Protein AF-A0A935BMQ5-F1 (afdb_monomer_lite)

pLDDT: mean 93.16, std 11.33, range [54.66, 98.69]

Sequence (53 aa):
MVHVTPDDPPTLLIHGDKDELVPISNSQVIYEAFQKNKVKTNFVTIPGPWLPE

Structure (mmCIF, N/CA/C/O backbone):
data_AF-A0A935BMQ5-F1
#
_entry.id   AF-A0A935BMQ5-F1
#
loop_
_atom_site.group_PDB
_atom_site.id
_atom_site.type_symbol
_atom_site.label_atom_id
_atom_site.label_alt_id
_atom_site.label_comp_id
_atom_site.label_asym_id
_atom_site.label_entity_id
_atom_site.label_seq_id
_atom_site.pdbx_PDB_ins_code
_atom_site.Cartn_x
_atom_site.Cartn_y
_atom_site.Cartn_z
_atom_site.occupancy
_atom_site.B_iso_or_equiv
_atom_site.auth_seq_id
_atom_site.auth_comp_id
_atom_site.au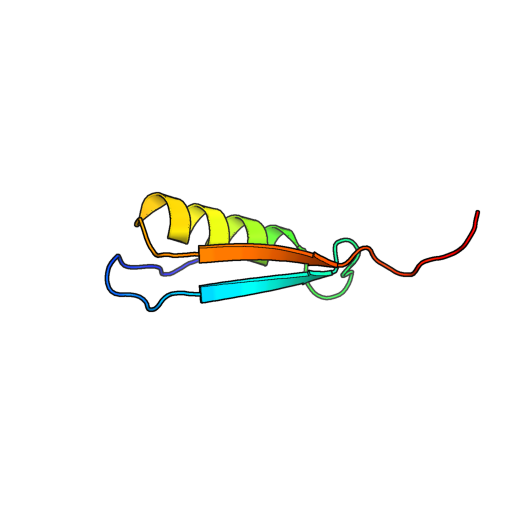th_asym_id
_atom_site.auth_atom_id
_atom_site.pdbx_PDB_model_num
ATOM 1 N N . MET A 1 1 ? -11.781 0.572 -6.987 1.00 73.44 1 MET A N 1
ATOM 2 C CA . MET A 1 1 ? -12.530 0.756 -5.723 1.00 73.44 1 MET A CA 1
ATOM 3 C C . MET A 1 1 ? -11.817 -0.068 -4.663 1.00 73.44 1 MET A C 1
ATOM 5 O O . MET A 1 1 ? -11.417 -1.177 -4.990 1.00 73.44 1 MET A O 1
ATOM 9 N N . VAL A 1 2 ? -11.585 0.479 -3.467 1.00 93.38 2 VAL A N 1
ATOM 10 C CA . VAL A 1 2 ? -10.982 -0.256 -2.339 1.00 93.38 2 VAL A CA 1
ATOM 11 C C . VAL A 1 2 ? -12.061 -0.581 -1.313 1.00 93.38 2 VAL A C 1
ATOM 13 O O . VAL A 1 2 ? -12.949 0.238 -1.080 1.00 93.38 2 VAL A O 1
ATOM 16 N N . HIS A 1 3 ? -11.989 -1.771 -0.725 1.00 95.88 3 HIS A N 1
ATOM 17 C CA . HIS A 1 3 ? -12.919 -2.246 0.296 1.00 95.88 3 HIS A CA 1
ATOM 18 C C . HIS A 1 3 ? -12.100 -2.602 1.530 1.00 95.88 3 HIS A C 1
ATOM 20 O O . HIS A 1 3 ? -11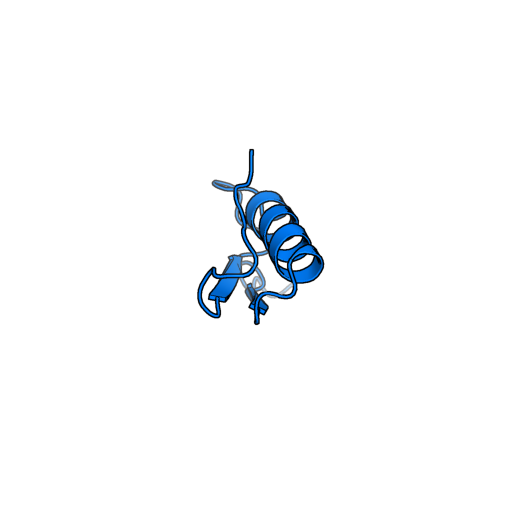.300 -3.528 1.474 1.00 95.88 3 HIS A O 1
ATOM 26 N N . VAL A 1 4 ? -12.255 -1.808 2.588 1.00 97.75 4 VAL A N 1
ATOM 27 C CA . VAL A 1 4 ? -11.546 -1.978 3.857 1.00 97.75 4 VAL A CA 1
ATOM 28 C C . VAL A 1 4 ? -12.533 -1.747 4.992 1.00 97.75 4 VAL A C 1
ATOM 30 O O . VAL A 1 4 ? -13.244 -0.733 4.981 1.00 97.75 4 VAL A O 1
ATOM 33 N N . THR A 1 5 ? -12.547 -2.648 5.968 1.00 98.00 5 THR A N 1
ATOM 34 C CA . THR A 1 5 ? -13.351 -2.554 7.192 1.00 98.00 5 THR A CA 1
ATOM 35 C C . THR A 1 5 ? -12.464 -2.657 8.441 1.00 98.00 5 THR A C 1
ATOM 37 O O . THR A 1 5 ? -11.342 -3.155 8.370 1.00 98.00 5 THR A O 1
ATOM 40 N N . PRO A 1 6 ? -12.902 -2.149 9.612 1.00 98.12 6 PRO A N 1
ATOM 41 C CA . PRO A 1 6 ? -12.068 -2.153 10.821 1.00 98.12 6 PRO A CA 1
ATOM 42 C C . PRO A 1 6 ? -11.696 -3.542 11.368 1.00 98.12 6 PRO A C 1
ATOM 44 O O . PRO A 1 6 ? -10.792 -3.637 12.195 1.00 98.12 6 PRO A O 1
ATOM 47 N N . ASP A 1 7 ? -12.407 -4.595 10.959 1.00 98.00 7 ASP A N 1
ATOM 48 C CA . ASP A 1 7 ? -12.166 -5.994 11.335 1.00 98.00 7 ASP A CA 1
ATOM 49 C C . ASP A 1 7 ? -11.199 -6.731 10.393 1.00 98.00 7 ASP A C 1
ATOM 51 O O . ASP A 1 7 ? -10.860 -7.887 10.656 1.00 98.00 7 ASP A O 1
ATOM 55 N N . ASP A 1 8 ? -10.706 -6.065 9.344 1.00 98.25 8 ASP A N 1
ATOM 56 C CA . ASP A 1 8 ? -9.667 -6.618 8.478 1.00 98.25 8 ASP A CA 1
ATOM 57 C C . ASP A 1 8 ? -8.383 -6.942 9.271 1.00 98.25 8 ASP A C 1
ATOM 59 O O . ASP A 1 8 ? -7.997 -6.218 10.201 1.00 98.25 8 ASP A O 1
ATOM 63 N N . PRO A 1 9 ? -7.672 -8.028 8.915 1.00 98.38 9 PRO A N 1
ATOM 64 C CA . PRO A 1 9 ? -6.484 -8.448 9.639 1.00 98.38 9 PRO A CA 1
ATOM 65 C C . PRO A 1 9 ? -5.319 -7.463 9.450 1.00 98.38 9 PRO A C 1
ATOM 67 O O . PRO A 1 9 ? -5.231 -6.761 8.435 1.00 98.38 9 PRO A O 1
ATOM 70 N N . PRO A 1 10 ? -4.348 -7.452 10.385 1.00 98.56 10 PRO A N 1
ATOM 71 C CA . PRO A 1 10 ? -3.124 -6.694 10.203 1.00 98.56 10 PRO A CA 1
ATOM 72 C C . PRO A 1 10 ? -2.439 -7.032 8.875 1.00 98.56 10 PRO A C 1
ATOM 74 O O . PRO A 1 10 ? -2.169 -8.199 8.598 1.00 98.56 10 PRO A O 1
ATOM 77 N N . THR A 1 11 ? -2.136 -6.013 8.072 1.00 98.2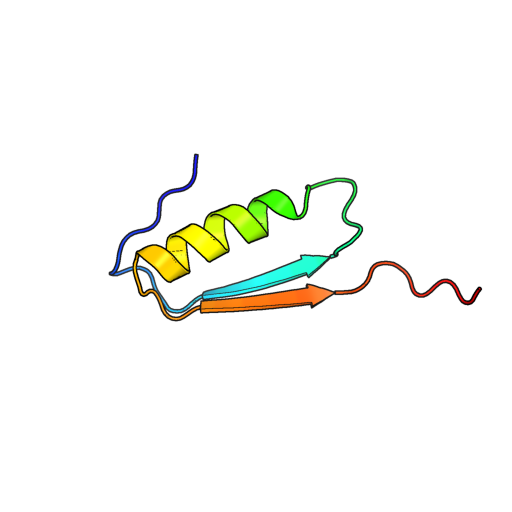5 11 THR A N 1
ATOM 78 C CA . THR A 1 11 ? -1.657 -6.189 6.693 1.00 98.25 11 THR A CA 1
ATOM 79 C C . THR A 1 11 ? -0.309 -5.500 6.479 1.00 98.25 11 THR A C 1
ATOM 81 O O . THR A 1 11 ? -0.112 -4.341 6.846 1.00 98.25 11 THR A O 1
ATOM 84 N N . LEU A 1 12 ? 0.637 -6.208 5.863 1.00 98.62 12 LEU A N 1
ATOM 85 C CA . LEU A 1 12 ? 1.894 -5.641 5.376 1.00 98.62 12 LEU A CA 1
ATOM 86 C C . LEU A 1 12 ? 1.797 -5.464 3.859 1.00 98.62 12 LEU A C 1
ATOM 88 O O . LEU A 1 12 ? 1.613 -6.441 3.137 1.00 98.62 12 LEU A O 1
ATOM 92 N N . LEU A 1 13 ? 1.939 -4.229 3.386 1.00 98.44 13 LEU A N 1
ATOM 93 C CA . LEU A 1 13 ? 2.013 -3.903 1.966 1.00 98.44 13 LEU A CA 1
ATOM 94 C C . LEU A 1 13 ? 3.479 -3.776 1.551 1.00 98.44 13 LEU A C 1
ATOM 96 O O . LEU A 1 13 ? 4.263 -3.120 2.238 1.00 98.44 13 LEU A O 1
ATOM 100 N N . ILE A 1 14 ? 3.836 -4.380 0.420 1.00 98.00 14 ILE A N 1
ATOM 101 C CA . ILE A 1 14 ? 5.161 -4.271 -0.197 1.00 98.00 14 ILE A CA 1
ATOM 102 C C . ILE A 1 14 ? 4.951 -3.985 -1.683 1.00 98.00 14 ILE A C 1
ATOM 104 O O . ILE A 1 14 ? 4.211 -4.718 -2.335 1.00 98.00 14 ILE A O 1
ATOM 108 N N . HIS A 1 15 ? 5.554 -2.917 -2.206 1.00 97.69 15 HIS A N 1
ATOM 109 C CA . HIS A 1 15 ? 5.369 -2.500 -3.601 1.00 97.69 15 HIS A CA 1
ATOM 110 C C . HIS A 1 15 ? 6.655 -1.869 -4.164 1.00 97.69 15 HIS A C 1
ATOM 112 O O . HIS A 1 15 ? 7.340 -1.139 -3.448 1.00 97.69 15 HIS A O 1
ATOM 118 N N . GLY A 1 16 ? 6.995 -2.134 -5.430 1.00 96.19 16 GLY A N 1
ATOM 119 C CA . GLY A 1 16 ? 8.147 -1.514 -6.097 1.00 96.19 16 GLY A CA 1
ATOM 120 C C . GLY A 1 16 ? 7.857 -0.078 -6.545 1.00 96.19 16 GLY A C 1
ATOM 121 O O . GLY A 1 16 ? 6.912 0.149 -7.288 1.00 96.19 16 GLY A O 1
ATOM 122 N N . ASP A 1 17 ? 8.653 0.912 -6.147 1.00 95.00 17 ASP A N 1
ATOM 123 C CA . ASP A 1 17 ? 8.351 2.324 -6.463 1.00 95.00 17 ASP A CA 1
ATOM 124 C C . ASP A 1 17 ? 8.426 2.685 -7.960 1.00 95.00 17 ASP A C 1
ATOM 126 O O . ASP A 1 17 ? 7.859 3.696 -8.373 1.00 95.00 17 ASP A O 1
ATOM 130 N N . LYS A 1 18 ? 9.060 1.826 -8.768 1.00 94.50 18 LYS A N 1
ATOM 131 C CA . LYS A 1 18 ? 9.112 1.886 -10.238 1.00 94.50 18 LYS A CA 1
ATOM 132 C C . LYS A 1 18 ? 8.376 0.719 -10.910 1.00 94.50 18 LYS A C 1
ATOM 134 O O . LYS A 1 18 ? 8.793 0.271 -11.973 1.00 94.50 18 LYS A O 1
ATOM 139 N N . ASP A 1 19 ? 7.332 0.170 -10.290 1.00 94.12 19 ASP A N 1
ATOM 140 C CA . ASP A 1 19 ? 6.482 -0.821 -10.959 1.00 94.12 19 ASP A CA 1
ATOM 141 C C . ASP A 1 19 ? 5.694 -0.154 -12.105 1.00 94.12 19 ASP A C 1
ATOM 143 O O . ASP A 1 19 ? 4.785 0.651 -11.890 1.00 94.12 19 ASP A O 1
ATOM 147 N 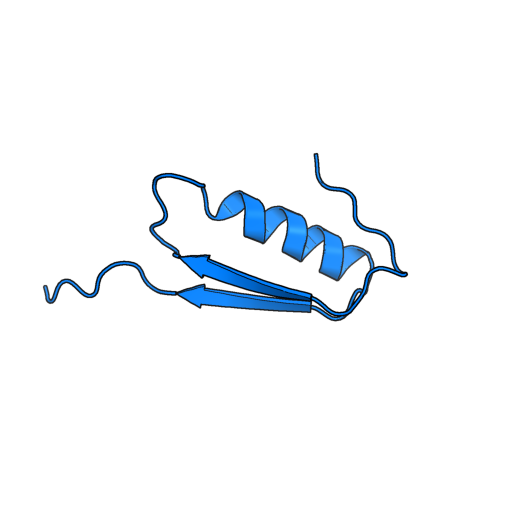N . GLU A 1 20 ? 6.089 -0.456 -13.344 1.00 93.75 20 GLU A N 1
ATOM 148 C CA . GLU A 1 20 ? 5.453 0.061 -14.563 1.00 93.75 20 GLU A CA 1
ATOM 149 C C . GLU A 1 20 ? 4.222 -0.760 -14.986 1.00 93.75 20 GLU A C 1
ATOM 151 O O . GLU A 1 20 ? 3.412 -0.286 -15.786 1.00 93.75 20 GLU A O 1
ATOM 156 N N . LEU A 1 21 ? 4.062 -1.983 -14.462 1.00 96.56 21 LEU A N 1
ATOM 157 C CA . LEU A 1 21 ? 2.938 -2.866 -14.786 1.00 96.56 21 LEU A CA 1
ATOM 158 C C . LEU A 1 21 ? 1.730 -2.572 -13.892 1.00 96.56 21 LEU A C 1
ATOM 160 O O . LEU A 1 21 ? 0.589 -2.577 -14.361 1.00 96.56 21 LEU A O 1
ATOM 164 N N . VAL A 1 22 ? 1.975 -2.317 -12.607 1.00 95.38 22 VAL A N 1
ATOM 165 C CA . VAL A 1 22 ? 0.949 -1.970 -11.626 1.00 95.38 22 VAL A CA 1
ATOM 166 C C . VAL A 1 22 ? 1.373 -0.696 -10.898 1.00 95.38 22 VAL A C 1
ATOM 168 O O . VAL A 1 22 ? 2.295 -0.743 -10.096 1.00 95.38 22 VAL A O 1
ATOM 171 N N . PRO A 1 23 ? 0.677 0.438 -11.091 1.00 95.75 23 PRO A N 1
ATOM 172 C CA . PRO A 1 23 ? 1.053 1.683 -10.432 1.00 95.75 23 PRO A CA 1
ATOM 173 C C . PRO A 1 23 ? 1.048 1.579 -8.900 1.00 95.75 23 PRO A C 1
ATOM 175 O O . PRO A 1 23 ? 0.071 1.115 -8.298 1.00 95.75 23 PRO A O 1
ATOM 178 N N . ILE A 1 24 ? 2.084 2.133 -8.261 1.00 97.19 24 ILE A N 1
ATOM 179 C CA . ILE A 1 24 ? 2.221 2.189 -6.793 1.00 97.19 24 ILE A CA 1
ATOM 180 C C . ILE A 1 24 ? 1.056 2.885 -6.081 1.00 97.19 24 ILE A C 1
ATOM 182 O O . ILE A 1 24 ? 0.775 2.605 -4.911 1.00 97.19 24 ILE A O 1
ATOM 186 N N . SER A 1 25 ? 0.315 3.735 -6.795 1.00 97.06 25 SER A N 1
ATOM 187 C CA . SER A 1 25 ? -0.898 4.374 -6.287 1.00 97.06 25 SER A CA 1
ATOM 188 C C . SER A 1 25 ? -1.946 3.368 -5.805 1.00 97.06 25 SER A C 1
ATOM 190 O O . SER A 1 25 ? -2.673 3.665 -4.860 1.00 97.06 25 SER A O 1
ATOM 192 N N . ASN A 1 26 ? -1.985 2.148 -6.351 1.00 97.12 26 ASN A N 1
ATOM 193 C CA . ASN A 1 26 ? -2.875 1.098 -5.849 1.00 97.12 26 ASN A CA 1
ATOM 194 C C . ASN A 1 26 ? -2.570 0.733 -4.388 1.00 97.12 26 ASN A C 1
ATOM 196 O O . ASN A 1 26 ? -3.489 0.633 -3.571 1.00 97.12 26 ASN A O 1
ATOM 200 N N . SER A 1 27 ? -1.288 0.576 -4.040 1.00 97.81 27 SER A N 1
ATOM 201 C CA . SER A 1 27 ? -0.868 0.301 -2.662 1.00 97.81 27 SER A CA 1
ATOM 202 C C . SER A 1 27 ? -1.027 1.525 -1.756 1.00 97.81 27 SER A C 1
ATOM 204 O O . SER A 1 27 ? -1.412 1.367 -0.601 1.00 97.81 27 SER A O 1
ATOM 206 N N . GLN A 1 28 ? -0.812 2.738 -2.273 1.00 98.19 28 GLN A N 1
ATOM 207 C CA . GLN A 1 28 ? -1.031 3.979 -1.516 1.00 98.19 28 GLN A CA 1
ATOM 208 C C . GLN A 1 28 ? -2.507 4.163 -1.135 1.00 98.19 28 GLN A C 1
ATOM 210 O O . GLN A 1 28 ? -2.817 4.382 0.034 1.00 98.19 28 GLN A O 1
ATOM 215 N N . VAL A 1 29 ? -3.428 3.988 -2.088 1.00 98.31 29 VAL A N 1
ATOM 216 C CA . VAL A 1 29 ? -4.872 4.171 -1.857 1.00 98.31 29 VAL A CA 1
ATOM 217 C C . VAL A 1 29 ? -5.412 3.168 -0.834 1.00 98.31 29 VAL A C 1
ATOM 219 O O . VAL A 1 29 ? -6.198 3.539 0.039 1.00 98.31 29 VAL A O 1
ATOM 222 N N . ILE A 1 30 ? -5.002 1.895 -0.902 1.00 98.25 30 ILE A N 1
ATOM 223 C CA . ILE A 1 30 ? -5.446 0.910 0.096 1.00 98.25 30 ILE A CA 1
ATOM 224 C C . ILE A 1 30 ? -4.769 1.129 1.456 1.00 98.25 30 ILE A C 1
ATOM 226 O O . ILE A 1 30 ? -5.421 0.958 2.485 1.00 98.25 30 ILE A O 1
ATOM 230 N N . TYR A 1 31 ? -3.509 1.578 1.487 1.00 98.56 31 TYR A N 1
ATOM 231 C CA . TYR A 1 31 ? -2.833 1.958 2.729 1.00 98.56 31 TYR A CA 1
ATOM 232 C C . TYR A 1 31 ? -3.579 3.090 3.446 1.00 98.56 31 TYR A C 1
ATOM 234 O O . TYR A 1 31 ? -3.897 2.959 4.625 1.00 98.56 31 TYR A O 1
ATOM 242 N N . GLU A 1 32 ? -3.952 4.157 2.735 1.00 98.50 32 GLU A N 1
ATOM 243 C CA . GLU A 1 32 ? -4.767 5.247 3.287 1.00 98.50 32 GLU A CA 1
ATOM 244 C C . GLU A 1 32 ? -6.120 4.750 3.819 1.00 98.50 32 GLU A C 1
ATOM 246 O O . GLU A 1 32 ? -6.563 5.164 4.895 1.00 98.50 32 GLU A O 1
ATOM 251 N N . ALA A 1 33 ? -6.766 3.819 3.108 1.00 98.38 33 ALA A N 1
ATOM 252 C CA . ALA A 1 33 ? -8.019 3.211 3.552 1.00 98.38 33 ALA A CA 1
ATOM 253 C C . ALA A 1 33 ? -7.849 2.375 4.835 1.00 98.38 33 ALA A C 1
ATOM 255 O O . ALA A 1 33 ? -8.696 2.461 5.732 1.00 98.38 33 ALA A O 1
ATOM 256 N N . PHE A 1 34 ? -6.752 1.620 4.966 1.00 98.62 34 PHE A N 1
ATOM 257 C CA . PHE A 1 34 ? -6.406 0.910 6.200 1.00 98.62 34 PHE A CA 1
ATOM 258 C C . PHE A 1 34 ? -6.147 1.868 7.364 1.00 98.62 34 PHE A C 1
ATOM 260 O O . PHE A 1 34 ? -6.707 1.672 8.445 1.00 98.62 34 PHE A O 1
ATOM 267 N N . GLN A 1 35 ? -5.377 2.938 7.139 1.00 98.44 35 GLN A N 1
ATOM 268 C CA . GLN A 1 35 ? -5.114 3.959 8.157 1.00 98.44 35 GLN A CA 1
ATOM 269 C C . GLN A 1 35 ? -6.418 4.618 8.634 1.00 98.44 35 GLN A C 1
ATOM 271 O O . GLN A 1 35 ? -6.658 4.732 9.838 1.00 98.44 35 GLN A O 1
ATOM 276 N N . LYS A 1 36 ? -7.315 4.973 7.703 1.00 98.31 36 LYS A N 1
ATOM 277 C CA . LYS A 1 36 ? -8.628 5.562 8.015 1.00 98.31 36 LYS A CA 1
ATOM 278 C C . LYS A 1 36 ? -9.520 4.629 8.843 1.00 98.31 36 LYS A C 1
ATOM 280 O O . LYS A 1 36 ? -10.221 5.103 9.736 1.00 98.31 36 LYS A O 1
ATOM 285 N N . ASN A 1 37 ? -9.484 3.323 8.574 1.00 98.38 37 ASN A N 1
ATOM 286 C CA . ASN A 1 37 ? -10.239 2.307 9.319 1.00 98.38 37 ASN A CA 1
ATOM 287 C C . ASN A 1 37 ? -9.513 1.790 10.573 1.00 98.38 37 ASN A C 1
ATOM 289 O O . ASN A 1 37 ? -10.042 0.921 11.261 1.00 98.38 37 ASN A O 1
ATOM 293 N N . LYS A 1 38 ? -8.336 2.342 10.904 1.00 98.31 38 LYS A N 1
ATOM 294 C CA . LYS A 1 38 ? -7.511 1.945 12.058 1.00 98.31 38 LYS A CA 1
ATOM 295 C C . LYS A 1 38 ? -7.075 0.472 12.027 1.00 98.31 38 LYS A C 1
ATOM 297 O O . LYS A 1 38 ? -6.830 -0.122 13.076 1.00 98.31 38 LYS A O 1
ATOM 302 N N . VAL A 1 39 ? -6.929 -0.101 10.833 1.00 98.62 39 VAL A N 1
ATOM 303 C CA . VAL A 1 39 ? -6.379 -1.449 10.646 1.00 98.62 39 VAL A CA 1
ATOM 304 C C . VAL A 1 39 ? -4.861 -1.382 10.798 1.00 98.62 39 VAL A C 1
ATOM 306 O O . VAL A 1 39 ? -4.201 -0.551 10.166 1.00 98.62 39 VAL A O 1
ATOM 309 N N . LYS A 1 40 ? -4.282 -2.263 11.626 1.00 98.69 40 LYS A N 1
ATOM 310 C CA . LYS A 1 40 ? -2.826 -2.320 11.831 1.00 98.69 40 LYS A CA 1
ATOM 311 C C . LYS A 1 40 ? -2.140 -2.618 10.503 1.00 98.69 40 LYS A C 1
ATOM 313 O O . LYS A 1 40 ? -2.193 -3.737 10.008 1.00 98.69 40 LYS A O 1
ATOM 318 N N . THR A 1 41 ? -1.460 -1.629 9.952 1.00 98.69 41 THR A N 1
ATOM 319 C CA . THR A 1 41 ? -0.840 -1.756 8.639 1.00 98.69 41 THR A CA 1
ATOM 320 C C . THR A 1 41 ? 0.508 -1.081 8.573 1.00 98.69 41 THR A C 1
ATOM 322 O O . THR A 1 41 ? 0.772 -0.118 9.290 1.00 98.69 41 THR A O 1
ATOM 325 N N . ASN A 1 42 ? 1.364 -1.619 7.712 1.00 98.62 42 ASN A N 1
ATOM 326 C CA . ASN A 1 42 ? 2.633 -1.012 7.346 1.00 98.62 42 ASN 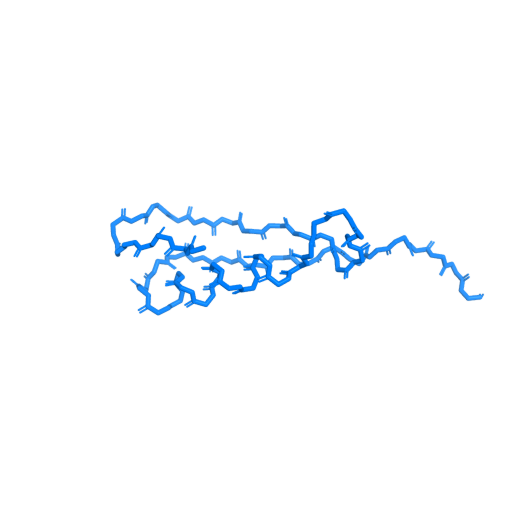A CA 1
ATOM 327 C C . ASN A 1 42 ? 2.800 -1.087 5.827 1.00 98.62 42 ASN A C 1
ATOM 329 O O . ASN A 1 42 ? 2.307 -2.032 5.205 1.00 98.62 42 ASN A O 1
ATOM 333 N N . PHE A 1 43 ? 3.499 -0.116 5.247 1.00 98.56 43 PHE A N 1
ATOM 334 C CA . PHE A 1 43 ? 3.758 -0.061 3.815 1.00 98.56 43 PHE A CA 1
ATOM 335 C C . PHE A 1 43 ? 5.248 0.143 3.552 1.00 98.56 43 PHE A C 1
ATOM 337 O O . PHE A 1 43 ? 5.831 1.147 3.952 1.00 98.56 43 PHE A O 1
ATOM 344 N N . VAL A 1 44 ? 5.858 -0.839 2.892 1.00 98.25 44 VAL A N 1
ATOM 345 C CA . VAL A 1 44 ? 7.268 -0.834 2.506 1.00 98.25 44 VAL A CA 1
ATOM 346 C C . VAL A 1 44 ? 7.364 -0.648 0.999 1.00 98.25 44 VAL A C 1
ATOM 348 O O . VAL A 1 44 ? 6.769 -1.405 0.229 1.00 98.25 44 VAL A O 1
ATOM 351 N N . THR A 1 45 ? 8.143 0.338 0.572 1.00 97.25 45 THR A N 1
ATOM 352 C CA . THR A 1 45 ? 8.496 0.509 -0.834 1.00 97.25 45 THR A CA 1
ATOM 353 C C . THR A 1 45 ? 9.848 -0.133 -1.113 1.00 97.25 45 THR A C 1
ATOM 355 O O . THR A 1 45 ? 10.782 -0.013 -0.318 1.00 97.25 45 THR A O 1
ATOM 358 N N . ILE A 1 46 ? 9.953 -0.839 -2.238 1.00 94.75 46 ILE A N 1
ATOM 359 C CA . ILE A 1 46 ? 11.229 -1.343 -2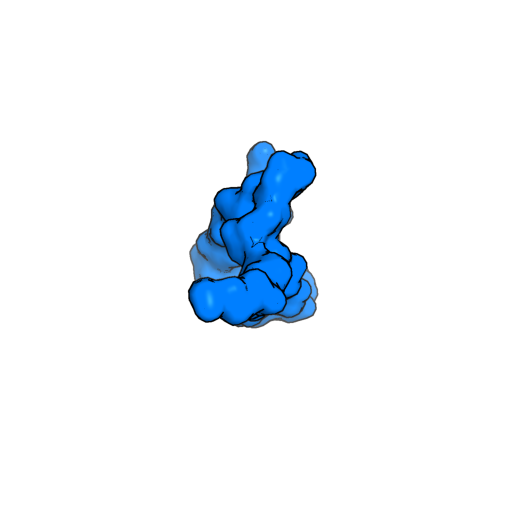.748 1.00 94.75 46 ILE A CA 1
ATOM 360 C C . ILE A 1 46 ? 11.672 -0.381 -3.851 1.00 94.75 46 ILE A C 1
ATOM 362 O O . ILE A 1 46 ? 10.949 -0.263 -4.842 1.00 94.75 46 ILE A O 1
ATOM 366 N N . PRO A 1 47 ? 12.819 0.304 -3.706 1.00 91.88 47 PRO A N 1
ATOM 367 C CA . PRO A 1 47 ? 13.374 1.098 -4.788 1.00 91.88 47 PRO A CA 1
ATOM 368 C C . PRO A 1 47 ? 13.541 0.231 -6.037 1.00 91.88 47 PRO A C 1
ATOM 370 O O . PRO A 1 47 ? 14.070 -0.881 -5.957 1.00 91.88 47 PRO A O 1
ATOM 373 N N . GLY A 1 48 ? 13.082 0.728 -7.184 1.00 83.94 48 GLY A N 1
ATOM 374 C CA . GLY A 1 48 ? 13.287 0.101 -8.483 1.00 83.94 48 GLY A CA 1
ATOM 375 C C . GLY A 1 48 ? 14.776 -0.077 -8.794 1.00 83.94 48 GLY A C 1
ATOM 376 O O . GLY A 1 48 ? 15.617 0.378 -8.017 1.00 83.94 48 GLY A O 1
ATOM 377 N N . PRO A 1 49 ? 15.121 -0.740 -9.915 1.00 73.88 49 PRO A N 1
ATOM 378 C CA . PRO A 1 49 ? 16.458 -1.276 -10.154 1.00 73.88 49 PRO A CA 1
ATOM 379 C C . PRO A 1 49 ? 17.542 -0.281 -9.748 1.00 73.88 49 PRO A C 1
ATOM 381 O O . PRO A 1 49 ? 17.532 0.874 -10.188 1.00 73.88 49 PRO A O 1
ATOM 384 N N . TRP A 1 50 ? 18.445 -0.746 -8.879 1.00 62.41 50 TRP A N 1
ATOM 385 C CA . TRP A 1 50 ? 19.683 -0.056 -8.550 1.00 62.41 50 TRP A CA 1
ATOM 386 C C . TRP A 1 50 ? 20.528 -0.054 -9.823 1.00 62.41 50 TRP A C 1
ATOM 388 O O . TRP A 1 50 ? 21.323 -0.956 -10.071 1.00 62.41 50 TRP A O 1
ATOM 398 N N . LEU A 1 51 ? 20.255 0.901 -10.704 1.00 57.16 51 LEU A N 1
ATOM 399 C CA . LEU A 1 51 ? 21.196 1.296 -11.729 1.00 57.16 51 LEU A CA 1
ATOM 400 C C . LEU A 1 51 ? 22.144 2.269 -11.025 1.00 57.16 51 LEU A C 1
ATOM 402 O O . LEU A 1 51 ? 21.660 3.293 -10.535 1.00 57.16 51 LEU A O 1
ATOM 406 N N . PRO A 1 52 ? 23.442 1.950 -10.883 1.00 56.91 52 PRO A N 1
ATOM 407 C CA . PRO A 1 52 ? 24.399 2.981 -10.516 1.00 56.91 52 PRO A CA 1
ATOM 408 C C . PRO A 1 52 ? 24.329 4.082 -11.580 1.00 56.91 52 PRO A C 1
ATOM 410 O O . PRO A 1 52 ? 24.232 3.768 -12.770 1.00 56.91 52 PRO A O 1
ATOM 413 N N . GLU A 1 53 ? 24.314 5.340 -11.135 1.00 54.66 53 GLU A N 1
ATOM 414 C CA . GLU A 1 53 ? 24.505 6.497 -12.020 1.00 54.66 53 GLU A CA 1
ATOM 415 C C . GLU A 1 53 ? 25.854 6.434 -12.747 1.00 54.66 53 GLU A C 1
ATOM 417 O O . GLU A 1 53 ? 26.848 5.984 -12.123 1.00 54.66 53 GLU A O 1
#

Radius of gyration: 12.94 Å; chains: 1; bounding box: 38×15×27 Å

Foldseek 3Di:
DDDDALPDAEDEAEEECPPPPDHCVVVVVNVVVCVVNVHNYDYHYDYPDPDPD

Secondary structure (DSSP, 8-state):
-----TTSPPEEEEEETT-SSS-THHHHHHHHHHHHTT--EEEEEEPS-----